Protein AF-A0A3Q8D0R6-F1 (afdb_monomer)

Structure (mmCIF, N/CA/C/O backbone):
data_AF-A0A3Q8D0R6-F1
#
_entry.id   AF-A0A3Q8D0R6-F1
#
loop_
_atom_site.group_PDB
_atom_site.id
_atom_site.type_symbol
_atom_site.label_atom_id
_atom_site.label_alt_id
_atom_site.label_comp_id
_atom_site.label_asym_id
_atom_site.label_entity_id
_atom_site.label_seq_id
_atom_site.pdbx_PDB_ins_code
_atom_site.Cartn_x
_atom_site.Cartn_y
_atom_site.Cartn_z
_atom_site.occupancy
_atom_site.B_iso_or_equiv
_atom_site.auth_seq_id
_atom_site.auth_comp_id
_atom_site.auth_asym_id
_atom_site.auth_atom_id
_atom_site.pdbx_PDB_model_num
ATOM 1 N N . MET A 1 1 ? -2.303 31.692 25.834 1.00 39.91 1 MET A N 1
ATOM 2 C CA . MET A 1 1 ? -2.567 31.165 24.477 1.00 39.91 1 MET A CA 1
ATOM 3 C C . MET A 1 1 ? -2.425 29.657 24.524 1.00 39.91 1 MET A C 1
ATOM 5 O O . MET A 1 1 ? -1.318 29.139 24.478 1.00 39.91 1 MET A O 1
ATOM 9 N N . ILE A 1 2 ? -3.541 28.969 24.739 1.00 39.34 2 ILE A N 1
ATOM 10 C CA . ILE A 1 2 ? -3.593 27.509 24.827 1.00 39.34 2 ILE A CA 1
ATOM 11 C C . ILE A 1 2 ? -3.447 26.981 23.400 1.00 39.34 2 ILE A C 1
ATOM 13 O O . ILE A 1 2 ? -4.383 27.073 22.607 1.00 39.34 2 ILE A O 1
ATOM 17 N N . LYS A 1 3 ? -2.247 26.507 23.043 1.00 45.38 3 LYS A N 1
ATOM 18 C CA . LYS A 1 3 ? -2.055 25.693 21.843 1.00 45.38 3 LYS A CA 1
ATOM 19 C C . LYS A 1 3 ? -2.864 24.418 22.074 1.00 45.38 3 LYS A C 1
ATOM 21 O O . LYS A 1 3 ? -2.436 23.551 22.826 1.00 45.38 3 LYS A O 1
ATOM 26 N N . LYS A 1 4 ? -4.065 24.353 21.493 1.00 53.72 4 LYS A N 1
ATOM 27 C CA . LYS A 1 4 ? -4.777 23.095 21.262 1.00 53.72 4 LYS A CA 1
ATOM 28 C C . LYS A 1 4 ? -3.904 22.283 20.315 1.00 53.72 4 LYS A C 1
ATOM 30 O O . LYS A 1 4 ? -4.036 22.382 19.100 1.00 53.72 4 LYS A O 1
ATOM 35 N N . THR A 1 5 ? -2.967 21.538 20.879 1.00 47.47 5 THR A N 1
ATOM 36 C CA . THR A 1 5 ? -2.469 20.341 20.227 1.00 47.47 5 THR A CA 1
ATOM 37 C C . THR A 1 5 ? -3.651 19.391 20.286 1.00 47.47 5 THR A C 1
ATOM 39 O O . THR A 1 5 ? -4.020 18.913 21.354 1.00 47.47 5 THR A O 1
ATOM 42 N N . CYS A 1 6 ? -4.358 19.257 19.168 1.00 41.06 6 CYS A N 1
ATOM 43 C CA . CYS A 1 6 ? -5.261 18.140 18.994 1.00 41.06 6 CYS A CA 1
ATOM 44 C C . CYS A 1 6 ? -4.375 16.897 19.104 1.00 41.06 6 CYS A C 1
ATOM 46 O O . CYS A 1 6 ? -3.565 16.646 18.214 1.00 41.06 6 CYS A O 1
ATOM 48 N N . GLU A 1 7 ? -4.458 16.205 20.237 1.00 52.34 7 GLU A N 1
ATOM 49 C CA . GLU A 1 7 ? -4.010 14.825 20.393 1.00 52.34 7 GLU A CA 1
ATOM 50 C C . GLU A 1 7 ? -4.839 14.001 19.406 1.00 52.34 7 GLU A C 1
ATOM 52 O O . GLU A 1 7 ? -5.946 13.565 19.697 1.00 52.34 7 GLU A O 1
ATOM 57 N N . GLY A 1 8 ? -4.359 13.942 18.165 1.00 47.12 8 GLY A N 1
ATOM 58 C CA . GLY A 1 8 ? -4.777 12.938 17.208 1.00 47.12 8 GLY A CA 1
ATOM 59 C C . GLY A 1 8 ? -4.062 11.665 17.608 1.00 47.12 8 GLY A C 1
ATOM 60 O O . GLY A 1 8 ? -2.832 11.656 17.651 1.00 47.12 8 GLY A O 1
ATOM 61 N N . ASP A 1 9 ? -4.845 10.659 17.975 1.00 51.31 9 ASP A N 1
ATOM 62 C CA . ASP A 1 9 ? -4.422 9.321 18.355 1.00 51.31 9 ASP A CA 1
ATOM 63 C C . ASP A 1 9 ? -3.163 8.883 17.593 1.00 51.31 9 ASP A C 1
ATOM 65 O O . ASP A 1 9 ? -3.124 8.925 16.360 1.00 51.31 9 ASP A O 1
ATOM 69 N N . PHE A 1 10 ? -2.130 8.480 18.341 1.00 46.84 10 PHE A N 1
ATOM 70 C CA . PHE A 1 10 ? -0.932 7.817 17.828 1.00 46.84 10 PHE A CA 1
ATOM 71 C C . PHE A 1 10 ? -1.356 6.509 17.142 1.00 46.84 10 PHE A C 1
ATOM 73 O O . PHE A 1 10 ? -1.362 5.433 17.736 1.00 46.84 10 PHE A O 1
ATOM 80 N N . LEU A 1 11 ? -1.788 6.618 15.890 1.00 49.53 11 LEU A N 1
ATOM 81 C CA . LEU A 1 11 ? -2.125 5.500 15.029 1.00 49.53 11 LEU A CA 1
ATOM 82 C C . LEU A 1 11 ? -0.816 4.868 14.571 1.00 49.53 11 LEU A C 1
ATOM 84 O O . LEU A 1 11 ? -0.064 5.502 13.835 1.00 49.53 11 LEU A O 1
ATOM 88 N N . GLU A 1 12 ? -0.575 3.659 15.083 1.00 54.72 12 GLU A N 1
ATOM 89 C CA . GLU A 1 12 ? 0.539 2.737 14.828 1.00 54.72 12 GLU A CA 1
ATOM 90 C C . GLU A 1 12 ? 1.495 3.155 1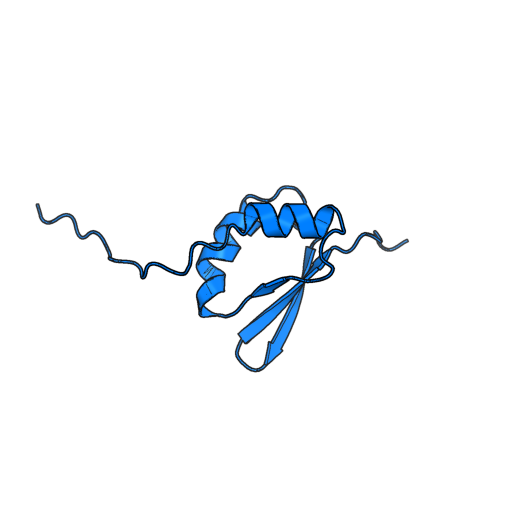3.699 1.00 54.72 12 GLU A C 1
ATOM 92 O O . GLU A 1 12 ? 1.092 3.300 12.542 1.00 54.72 12 GLU A O 1
ATOM 97 N N . GLU A 1 13 ? 2.783 3.280 14.046 1.00 58.62 13 GLU A N 1
ATOM 98 C CA . GLU A 1 13 ? 3.913 3.621 13.168 1.00 58.62 13 GLU A CA 1
ATOM 99 C C . GLU A 1 13 ? 4.213 2.522 12.127 1.00 58.62 13 GLU A C 1
ATOM 101 O O . GLU A 1 13 ? 5.324 2.008 12.010 1.00 58.62 13 GLU A O 1
ATOM 106 N N . ARG A 1 14 ? 3.221 2.120 11.336 1.00 76.44 14 ARG A N 1
ATOM 107 C CA . ARG A 1 14 ? 3.476 1.385 10.102 1.00 76.44 14 ARG A CA 1
ATOM 108 C C . ARG A 1 14 ? 4.016 2.363 9.073 1.00 76.44 14 ARG A C 1
ATOM 110 O O . ARG A 1 14 ? 3.348 3.328 8.700 1.00 76.44 14 ARG A O 1
ATOM 117 N N . ASN A 1 15 ? 5.228 2.101 8.590 1.00 88.44 15 ASN A N 1
ATOM 118 C CA . ASN A 1 15 ? 5.800 2.869 7.496 1.00 88.44 15 ASN A CA 1
ATOM 119 C C . ASN A 1 15 ? 5.112 2.486 6.177 1.00 88.44 15 ASN A C 1
ATOM 121 O O . ASN A 1 15 ? 5.545 1.595 5.448 1.00 88.44 15 ASN A O 1
ATOM 125 N N . TYR A 1 16 ? 4.006 3.165 5.872 1.00 91.06 16 TYR A N 1
ATOM 126 C CA . TYR A 1 16 ? 3.250 2.921 4.646 1.00 91.06 16 TYR A CA 1
ATOM 127 C C . TYR A 1 16 ? 4.033 3.275 3.381 1.00 91.06 16 TYR A C 1
ATOM 129 O O . TYR A 1 16 ? 3.736 2.711 2.337 1.00 91.06 16 TYR A O 1
ATOM 137 N N . GLN A 1 17 ? 5.031 4.165 3.444 1.00 90.25 17 GLN A N 1
ATOM 138 C CA . GLN A 1 17 ? 5.879 4.434 2.279 1.00 90.25 17 GLN A CA 1
ATOM 139 C C . GLN A 1 17 ? 6.684 3.188 1.907 1.00 90.25 17 GLN A C 1
ATOM 141 O O . GLN A 1 17 ? 6.607 2.742 0.768 1.00 90.25 17 GLN A O 1
ATOM 146 N N . GLU A 1 18 ? 7.339 2.563 2.886 1.00 92.44 18 GLU A N 1
ATOM 147 C CA . GLU A 1 18 ? 8.074 1.312 2.665 1.00 92.44 18 GLU A CA 1
ATOM 148 C C . GLU A 1 18 ? 7.163 0.179 2.186 1.00 92.44 18 GLU A C 1
ATOM 150 O O . GLU A 1 18 ? 7.546 -0.590 1.310 1.00 92.44 18 GLU A O 1
ATOM 155 N N . LEU A 1 19 ? 5.945 0.066 2.727 1.00 92.94 19 LEU A N 1
ATOM 156 C CA . LEU A 1 19 ? 4.990 -0.947 2.265 1.00 92.94 19 LEU A CA 1
ATOM 157 C C . LEU A 1 19 ? 4.587 -0.721 0.805 1.00 92.94 19 LEU A C 1
ATOM 159 O O . LEU A 1 19 ? 4.517 -1.675 0.037 1.00 92.94 19 LEU A O 1
ATOM 163 N N . LEU A 1 20 ? 4.348 0.530 0.409 1.00 92.81 20 LEU A N 1
ATOM 164 C CA . LEU A 1 20 ? 4.047 0.878 -0.978 1.00 92.81 20 LEU A CA 1
ATOM 165 C C . LEU A 1 20 ? 5.229 0.584 -1.907 1.00 92.81 20 LEU A C 1
ATOM 167 O O . LEU A 1 20 ? 5.017 0.058 -2.998 1.00 92.81 20 LEU A O 1
ATOM 171 N N . ASP A 1 21 ? 6.457 0.873 -1.473 1.00 93.31 21 ASP A N 1
ATOM 172 C CA . ASP A 1 21 ? 7.665 0.543 -2.232 1.00 93.31 21 ASP A CA 1
ATOM 173 C C . ASP A 1 21 ? 7.808 -0.972 -2.415 1.00 93.31 21 ASP A C 1
ATOM 175 O O . ASP A 1 21 ? 8.020 -1.432 -3.535 1.00 93.31 21 ASP A O 1
ATOM 179 N N . LYS A 1 22 ? 7.588 -1.759 -1.354 1.00 93.56 22 LYS A N 1
ATOM 180 C CA . LYS A 1 22 ? 7.597 -3.230 -1.406 1.00 93.56 22 LYS A CA 1
ATOM 181 C C . LYS A 1 22 ? 6.511 -3.800 -2.311 1.00 93.56 22 LYS A C 1
ATOM 183 O O . LYS A 1 22 ? 6.767 -4.753 -3.042 1.00 93.56 22 LYS A O 1
ATOM 188 N N . LEU A 1 23 ? 5.316 -3.211 -2.287 1.00 93.44 23 LEU A N 1
ATOM 189 C CA . LEU A 1 23 ? 4.200 -3.615 -3.142 1.00 93.44 23 LEU A CA 1
ATOM 190 C C . LEU A 1 23 ? 4.532 -3.383 -4.624 1.00 93.44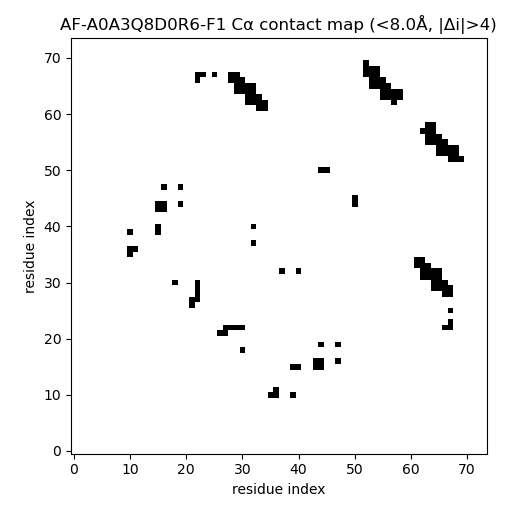 23 LEU A C 1
ATOM 192 O O . LEU A 1 23 ? 4.239 -4.227 -5.462 1.00 93.44 23 LEU A O 1
ATOM 196 N N . VAL A 1 24 ? 5.179 -2.260 -4.953 1.00 91.19 24 VAL A N 1
ATOM 197 C CA . VAL A 1 24 ? 5.630 -1.978 -6.327 1.00 91.19 24 VAL A CA 1
ATOM 198 C C . VAL A 1 24 ? 6.836 -2.830 -6.727 1.00 91.19 24 VAL A C 1
ATOM 200 O O . VAL A 1 24 ? 6.948 -3.217 -7.887 1.00 91.19 24 VAL A O 1
ATOM 203 N N . ALA A 1 25 ? 7.733 -3.132 -5.788 1.00 91.88 25 ALA A N 1
ATOM 204 C CA . ALA A 1 25 ? 8.866 -4.024 -6.017 1.00 91.88 25 ALA A CA 1
ATOM 205 C C . ALA A 1 25 ? 8.445 -5.492 -6.218 1.00 91.88 25 ALA A C 1
ATOM 207 O O . ALA A 1 25 ? 9.265 -6.300 -6.650 1.00 91.88 25 ALA A O 1
ATOM 208 N N . GLY A 1 26 ? 7.189 -5.840 -5.908 1.00 90.69 26 GLY A N 1
ATOM 209 C CA . GLY A 1 26 ? 6.705 -7.221 -5.914 1.00 90.69 26 GLY A CA 1
ATOM 210 C C . GLY A 1 26 ? 7.240 -8.052 -4.743 1.00 90.69 26 GLY A C 1
ATOM 211 O O . GLY A 1 26 ? 7.235 -9.276 -4.810 1.00 90.69 26 GLY A O 1
ATOM 212 N N . GLU A 1 27 ? 7.728 -7.406 -3.677 1.00 93.31 27 GLU A N 1
ATOM 213 C CA . GLU A 1 27 ? 8.120 -8.086 -2.433 1.00 93.31 27 GLU A CA 1
ATOM 214 C C . GLU A 1 27 ? 6.901 -8.532 -1.617 1.00 93.31 27 GLU A C 1
ATOM 216 O O . GLU A 1 27 ? 6.975 -9.499 -0.859 1.00 93.31 27 GLU A O 1
ATOM 221 N N . ILE A 1 28 ? 5.789 -7.807 -1.753 1.00 93.94 28 ILE A N 1
ATOM 222 C CA . ILE A 1 28 ? 4.490 -8.155 -1.180 1.00 93.94 28 ILE A CA 1
ATOM 223 C C . ILE A 1 28 ? 3.422 -8.056 -2.266 1.00 93.94 28 ILE A C 1
ATOM 225 O O . ILE A 1 28 ? 3.488 -7.170 -3.116 1.00 93.94 28 ILE A O 1
ATOM 229 N N . ASP A 1 29 ? 2.426 -8.936 -2.208 1.00 90.38 29 ASP A N 1
ATOM 230 C CA . ASP A 1 29 ? 1.341 -8.979 -3.197 1.00 90.38 29 ASP A CA 1
ATOM 231 C C . ASP A 1 29 ? 0.174 -8.043 -2.843 1.00 90.38 29 ASP A C 1
ATOM 233 O O . ASP A 1 29 ? -0.552 -7.562 -3.720 1.00 90.38 29 ASP A O 1
ATOM 237 N N . GLU A 1 30 ? -0.028 -7.788 -1.545 1.00 93.31 30 GLU A N 1
ATOM 238 C CA . GLU A 1 30 ? -1.143 -6.991 -1.046 1.00 93.31 30 GLU A CA 1
ATOM 239 C C . GLU A 1 30 ? -0.826 -6.230 0.246 1.00 93.31 30 GLU A C 1
ATOM 241 O O . GLU A 1 30 ? -0.028 -6.660 1.081 1.00 93.31 30 GLU A O 1
ATOM 246 N N . ILE A 1 31 ? -1.505 -5.097 0.432 1.00 94.06 31 ILE A N 1
ATOM 247 C CA . ILE A 1 31 ? -1.510 -4.336 1.684 1.00 94.06 31 ILE A CA 1
ATOM 248 C C . ILE A 1 31 ? -2.938 -4.284 2.215 1.00 94.06 31 ILE A C 1
ATOM 250 O O . ILE A 1 31 ? -3.809 -3.653 1.614 1.00 94.06 31 ILE A O 1
ATOM 254 N N . LYS A 1 32 ? -3.166 -4.891 3.380 1.00 94.56 32 LYS A N 1
ATOM 255 C CA . LYS A 1 32 ? -4.415 -4.748 4.132 1.00 94.56 32 LYS A CA 1
ATOM 256 C C . LYS A 1 32 ? -4.380 -3.457 4.953 1.00 94.56 32 LYS A C 1
ATOM 258 O O . LYS A 1 32 ? -3.531 -3.318 5.830 1.00 94.56 32 LYS A O 1
ATOM 263 N N . ILE A 1 33 ? -5.333 -2.562 4.706 1.00 93.56 33 ILE A N 1
ATOM 264 C CA . ILE A 1 33 ? -5.530 -1.314 5.451 1.00 93.56 33 ILE A CA 1
ATOM 265 C C . ILE A 1 33 ? -6.857 -1.376 6.203 1.00 93.56 33 ILE A C 1
ATOM 267 O O . ILE A 1 33 ? -7.920 -1.532 5.597 1.00 93.56 33 ILE A O 1
ATOM 271 N N . GLU A 1 34 ? -6.806 -1.245 7.526 1.00 92.50 34 GLU A N 1
ATOM 272 C CA . GLU A 1 34 ? -8.001 -1.122 8.363 1.00 92.50 34 GLU A CA 1
ATOM 273 C C . GLU A 1 34 ? -8.495 0.338 8.425 1.00 92.50 34 GLU A C 1
ATOM 275 O O . GLU A 1 34 ? -7.710 1.269 8.226 1.00 92.50 34 GLU A O 1
ATOM 280 N N . PRO A 1 35 ? -9.777 0.592 8.761 1.00 90.75 35 PRO A N 1
ATOM 281 C CA . PRO A 1 35 ? -10.312 1.955 8.860 1.00 90.75 35 PRO A CA 1
ATOM 282 C C . PRO A 1 35 ? -9.500 2.879 9.776 1.00 90.75 35 PRO A C 1
ATOM 284 O O . PRO A 1 35 ? -9.324 4.056 9.474 1.00 90.75 35 PRO A O 1
ATOM 287 N N . LYS A 1 36 ? -8.976 2.331 10.881 1.00 90.06 36 LYS A N 1
ATOM 288 C CA . LYS A 1 36 ? -8.136 3.057 11.843 1.00 90.06 36 LYS A CA 1
ATOM 289 C C . LYS A 1 36 ? -6.811 3.516 11.213 1.00 90.06 36 LYS A C 1
ATOM 291 O O . LYS A 1 36 ? -6.331 4.599 11.504 1.00 90.06 36 LYS A O 1
ATOM 296 N N . GLU A 1 37 ? -6.254 2.718 10.306 1.00 88.94 37 GLU A N 1
ATOM 297 C CA . GLU A 1 37 ? -4.970 2.952 9.635 1.00 88.94 37 GLU A CA 1
ATOM 298 C C . GLU A 1 37 ? -5.108 3.866 8.409 1.00 88.94 37 GLU A C 1
ATOM 300 O O . GLU A 1 37 ? -4.127 4.452 7.944 1.00 88.94 37 GLU A O 1
ATOM 305 N N . PHE A 1 38 ? -6.329 4.012 7.886 1.00 87.50 38 PHE A N 1
ATOM 306 C CA . PHE A 1 38 ? -6.592 4.682 6.617 1.00 87.50 38 PHE A CA 1
ATOM 307 C C . PHE A 1 38 ? -6.084 6.125 6.578 1.00 87.50 38 PHE A C 1
ATOM 309 O O . PHE A 1 38 ? -5.528 6.542 5.567 1.00 87.50 38 PHE A O 1
ATOM 316 N N . MET A 1 39 ? -6.223 6.881 7.670 1.00 87.62 39 MET A N 1
ATOM 317 C CA . MET A 1 39 ? -5.775 8.278 7.716 1.00 87.62 39 MET A CA 1
ATOM 318 C C . MET A 1 39 ? -4.256 8.397 7.535 1.00 87.62 39 MET A C 1
ATOM 320 O O . MET A 1 39 ? -3.796 9.223 6.745 1.00 87.62 39 MET A O 1
ATOM 324 N N . SER A 1 40 ? -3.483 7.535 8.203 1.00 88.56 40 SER A N 1
ATOM 325 C CA . SER A 1 40 ? -2.023 7.481 8.073 1.00 88.56 40 SER A CA 1
ATOM 326 C C . SER A 1 40 ? -1.604 6.968 6.691 1.00 88.56 40 SER A C 1
ATOM 328 O O . SER A 1 40 ? -0.738 7.557 6.039 1.00 88.56 40 SER A O 1
ATOM 330 N N . PHE A 1 41 ? -2.273 5.924 6.194 1.00 90.69 41 PHE A N 1
ATOM 331 C CA . PHE A 1 41 ? -2.036 5.381 4.857 1.00 90.69 41 PHE A CA 1
ATOM 332 C C . PHE A 1 41 ? -2.318 6.409 3.753 1.00 90.69 41 PHE A C 1
ATOM 334 O O . PHE A 1 41 ? -1.515 6.560 2.833 1.00 90.69 41 PHE A O 1
ATOM 341 N N . GLN A 1 42 ? -3.420 7.160 3.849 1.00 90.75 42 GLN A N 1
ATOM 342 C CA . GLN A 1 42 ? -3.826 8.144 2.844 1.00 90.75 42 GLN A CA 1
ATOM 343 C C . GLN A 1 42 ? -2.736 9.198 2.620 1.00 90.75 42 GLN A C 1
ATOM 345 O O . GLN A 1 42 ? -2.488 9.589 1.479 1.00 90.75 42 GLN A O 1
ATOM 350 N N . VAL A 1 43 ? -2.058 9.646 3.681 1.00 90.69 43 VAL A N 1
ATOM 351 C CA . VAL A 1 43 ? -0.961 10.618 3.571 1.00 90.69 43 VAL A CA 1
ATOM 352 C C . VAL A 1 43 ? 0.208 10.034 2.775 1.00 90.69 43 VAL A C 1
ATOM 354 O O . VAL A 1 43 ? 0.710 10.689 1.860 1.00 90.69 43 VAL A O 1
ATOM 357 N N . ALA A 1 44 ? 0.622 8.798 3.063 1.00 90.56 44 ALA A N 1
ATOM 358 C CA . ALA A 1 44 ? 1.678 8.130 2.301 1.00 90.56 44 ALA A CA 1
ATOM 359 C C . ALA A 1 44 ? 1.258 7.890 0.841 1.00 90.56 44 ALA A C 1
ATOM 361 O O . ALA A 1 44 ? 2.004 8.211 -0.084 1.00 90.56 44 ALA A O 1
ATOM 362 N N . PHE A 1 45 ? 0.028 7.421 0.628 1.00 90.81 45 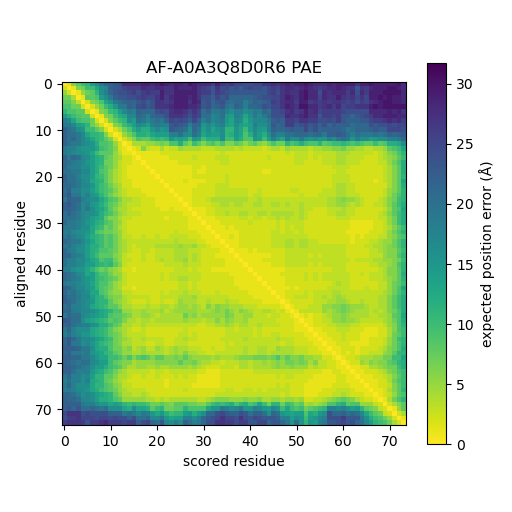PHE A N 1
ATOM 363 C CA . PHE A 1 45 ? -0.527 7.115 -0.687 1.00 90.81 45 PHE A CA 1
ATOM 364 C C . PHE A 1 45 ? -0.650 8.347 -1.594 1.00 90.81 45 PHE A C 1
ATOM 366 O O . PHE A 1 45 ? -0.300 8.294 -2.774 1.00 90.81 45 PHE A O 1
ATOM 373 N N . MET A 1 46 ? -1.098 9.484 -1.052 1.00 89.25 46 MET A N 1
ATOM 374 C CA . MET A 1 46 ? -1.210 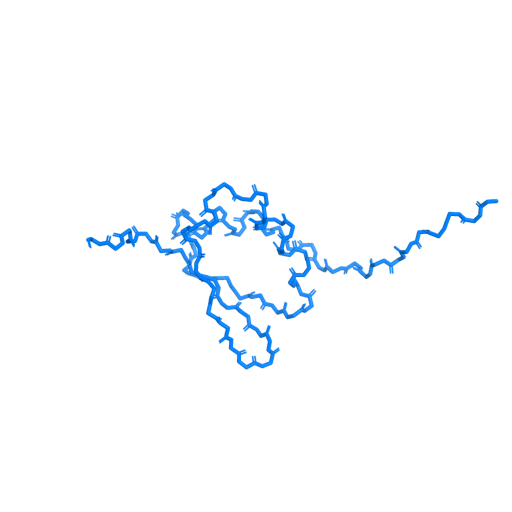10.740 -1.805 1.00 89.25 46 MET A CA 1
ATOM 375 C C . MET A 1 46 ? 0.153 11.263 -2.267 1.00 89.25 46 MET A C 1
ATOM 377 O O . MET A 1 46 ? 0.267 11.785 -3.380 1.00 89.25 46 MET A O 1
ATOM 381 N N . ASN A 1 47 ? 1.187 11.079 -1.443 1.00 89.19 47 ASN A N 1
ATOM 382 C CA . ASN A 1 47 ? 2.563 11.451 -1.770 1.00 89.19 47 ASN A CA 1
ATOM 383 C C . ASN A 1 47 ? 3.251 10.446 -2.712 1.00 89.19 47 ASN A C 1
ATOM 385 O O . ASN A 1 47 ? 4.295 10.751 -3.290 1.00 89.19 47 ASN A O 1
ATOM 389 N N . PHE A 1 48 ? 2.664 9.266 -2.923 1.00 90.81 48 PHE A N 1
ATOM 390 C CA . PHE A 1 48 ? 3.254 8.226 -3.751 1.00 90.81 48 PHE A CA 1
ATOM 391 C C . PHE A 1 48 ? 3.063 8.502 -5.250 1.00 90.81 48 PHE A C 1
ATOM 393 O O . PHE A 1 48 ? 1.947 8.649 -5.765 1.00 90.81 48 PHE A O 1
ATOM 400 N N . ARG A 1 49 ? 4.175 8.560 -5.996 1.00 88.00 49 ARG A N 1
ATOM 401 C CA . ARG A 1 49 ? 4.165 8.901 -7.433 1.00 88.00 49 ARG A CA 1
ATOM 402 C C . ARG A 1 49 ? 3.464 7.847 -8.288 1.00 88.00 49 ARG A C 1
ATOM 404 O O . ARG A 1 49 ? 2.808 8.199 -9.265 1.00 88.00 49 ARG A O 1
ATOM 411 N N . GLN A 1 50 ? 3.576 6.574 -7.914 1.00 86.81 50 GLN A N 1
ATOM 412 C CA . GLN A 1 50 ? 3.044 5.446 -8.686 1.00 86.81 50 GLN A CA 1
ATOM 413 C C . GLN A 1 50 ? 1.630 5.032 -8.251 1.00 86.81 50 GLN A C 1
ATOM 415 O O . GLN A 1 50 ? 1.131 3.994 -8.676 1.00 86.81 50 GLN A O 1
ATOM 420 N N . ARG A 1 51 ? 0.933 5.873 -7.469 1.00 87.94 51 ARG A N 1
ATOM 421 C CA . ARG A 1 51 ? -0.401 5.576 -6.914 1.00 87.94 51 ARG A CA 1
ATOM 422 C C . ARG A 1 51 ? -1.466 5.176 -7.939 1.00 87.94 51 ARG A C 1
ATOM 424 O O . ARG A 1 51 ? -2.391 4.461 -7.593 1.00 87.94 51 ARG A O 1
ATOM 431 N N . LYS A 1 52 ? -1.333 5.592 -9.208 1.00 88.25 52 LYS A N 1
ATOM 432 C CA . LYS A 1 52 ? -2.258 5.213 -10.297 1.00 88.25 52 LYS A CA 1
ATOM 433 C C . LYS A 1 52 ? -2.237 3.716 -10.630 1.00 88.25 52 LYS A C 1
ATOM 435 O O . LYS A 1 52 ? -3.187 3.235 -11.233 1.00 88.25 52 LYS A O 1
ATOM 440 N N . ARG A 1 53 ? -1.150 3.015 -10.295 1.00 90.06 53 ARG A N 1
ATOM 441 C CA . ARG A 1 53 ? -0.996 1.570 -10.514 1.00 90.06 53 ARG A CA 1
ATOM 442 C C . ARG A 1 53 ? -1.435 0.743 -9.311 1.00 90.06 53 ARG A C 1
ATOM 444 O O . ARG A 1 53 ? -1.476 -0.472 -9.403 1.00 90.06 53 ARG A O 1
ATOM 451 N N . ILE A 1 54 ? -1.754 1.384 -8.193 1.00 91.75 54 ILE A N 1
ATOM 452 C CA . ILE A 1 54 ? -2.190 0.695 -6.987 1.00 91.75 54 ILE A CA 1
ATOM 453 C C . ILE A 1 54 ? -3.717 0.688 -6.970 1.00 91.75 54 ILE A C 1
ATOM 455 O O . ILE A 1 54 ? -4.354 1.742 -6.994 1.00 91.75 54 ILE A O 1
ATOM 459 N N . VAL A 1 55 ? -4.300 -0.505 -6.933 1.00 92.19 55 VAL A N 1
ATOM 460 C CA . VAL A 1 55 ? -5.744 -0.731 -6.972 1.00 92.19 55 VAL A CA 1
ATOM 461 C C . VAL A 1 55 ? -6.207 -1.185 -5.596 1.00 92.19 55 VAL A C 1
ATOM 463 O O . VAL A 1 55 ? -5.719 -2.184 -5.082 1.00 92.19 55 VAL A O 1
ATOM 466 N N . GLY A 1 56 ? -7.140 -0.441 -4.999 1.00 92.25 56 GLY A N 1
ATOM 467 C CA . GLY A 1 56 ? -7.767 -0.798 -3.728 1.00 92.25 56 GLY A CA 1
ATOM 468 C C . GLY A 1 56 ? -9.077 -1.553 -3.939 1.00 92.25 56 GLY A C 1
ATOM 469 O O . GLY A 1 56 ? -9.972 -1.055 -4.621 1.00 92.25 56 GLY A O 1
ATOM 470 N N . ILE A 1 57 ? -9.206 -2.724 -3.324 1.00 94.00 57 ILE A N 1
ATOM 471 C CA . ILE A 1 57 ? -10.424 -3.530 -3.270 1.00 94.00 57 ILE A CA 1
ATOM 472 C C . ILE A 1 57 ? -11.026 -3.365 -1.873 1.00 94.00 57 ILE A C 1
ATOM 474 O O . ILE A 1 57 ? -10.429 -3.757 -0.869 1.00 94.00 57 ILE A O 1
ATOM 478 N N . ALA A 1 58 ? -12.202 -2.743 -1.796 1.00 94.25 58 ALA A N 1
ATOM 479 C CA . ALA A 1 58 ? -12.909 -2.547 -0.535 1.00 94.25 58 ALA A CA 1
ATOM 480 C C . ALA A 1 58 ? -13.638 -3.830 -0.107 1.00 94.25 58 ALA A C 1
ATOM 482 O O . ALA A 1 58 ? -14.359 -4.443 -0.892 1.00 94.25 58 ALA A O 1
ATOM 483 N N . HIS A 1 59 ? -13.473 -4.204 1.158 1.00 93.69 59 HIS A N 1
ATOM 484 C CA . HIS A 1 59 ? -14.097 -5.354 1.801 1.00 93.69 59 HIS A CA 1
ATOM 485 C C . HIS A 1 59 ? -15.041 -4.920 2.931 1.00 93.69 59 HIS A C 1
ATOM 487 O O . HIS A 1 59 ? -15.204 -3.739 3.255 1.00 93.69 59 HIS A O 1
ATOM 493 N N . GLN A 1 60 ? -15.700 -5.909 3.538 1.00 92.44 60 GLN A N 1
ATOM 494 C CA . GLN A 1 60 ? -16.537 -5.700 4.715 1.00 92.44 60 GLN A CA 1
ATOM 495 C C . GLN A 1 60 ? -15.737 -5.070 5.866 1.00 92.44 60 GLN A C 1
ATOM 497 O O . GLN A 1 60 ? -14.513 -5.171 5.927 1.00 92.44 60 GLN A O 1
ATOM 502 N N . GLN A 1 61 ? -16.451 -4.420 6.790 1.00 90.19 61 GLN A N 1
ATOM 503 C CA . GLN A 1 61 ? -15.870 -3.746 7.963 1.00 90.19 61 GLN A CA 1
ATOM 504 C C . GLN A 1 61 ? -14.950 -2.558 7.617 1.00 90.19 61 GLN A C 1
ATOM 506 O O . GLN A 1 61 ? -14.195 -2.094 8.464 1.00 90.19 61 GLN A O 1
ATOM 511 N N . GLY A 1 62 ? -15.026 -2.043 6.383 1.00 88.88 62 GLY A N 1
ATOM 512 C CA . GLY A 1 62 ? -14.232 -0.896 5.936 1.00 88.88 62 GLY A CA 1
ATOM 513 C C . GLY A 1 62 ? -12.750 -1.215 5.720 1.00 88.88 62 GLY A C 1
ATOM 514 O O . GLY A 1 62 ? -11.936 -0.299 5.646 1.00 88.88 62 GLY A O 1
ATOM 515 N N . ILE A 1 63 ? -12.396 -2.498 5.630 1.00 94.12 63 ILE A N 1
ATOM 516 C CA . ILE A 1 63 ? -11.043 -2.940 5.293 1.00 94.12 63 ILE A CA 1
ATOM 517 C C . ILE A 1 63 ? -10.833 -2.768 3.787 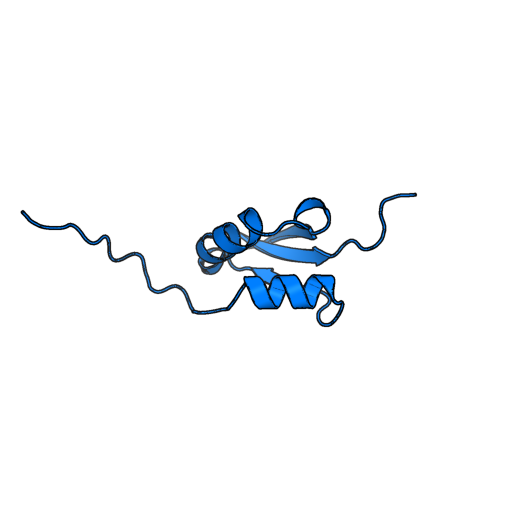1.00 94.12 63 ILE A C 1
ATOM 519 O O . ILE A 1 63 ? -11.719 -3.095 2.998 1.00 94.12 63 ILE A O 1
ATOM 523 N N . VAL A 1 64 ? -9.658 -2.294 3.380 1.00 94.75 64 VAL A N 1
ATOM 524 C CA . VAL A 1 64 ? -9.281 -2.159 1.967 1.00 94.75 64 VAL A CA 1
ATOM 525 C C . VAL A 1 64 ? -7.991 -2.927 1.709 1.00 94.75 64 VAL A C 1
ATOM 527 O O . VAL A 1 64 ? -7.014 -2.749 2.433 1.00 94.75 64 VAL A O 1
ATOM 530 N N . TYR A 1 65 ? -7.989 -3.765 0.675 1.00 94.88 65 TYR A N 1
ATOM 531 C CA . TYR A 1 65 ? -6.811 -4.495 0.210 1.00 94.88 65 TYR A CA 1
ATOM 532 C C . TYR A 1 65 ? -6.251 -3.802 -1.026 1.00 94.88 65 TYR A C 1
ATOM 534 O O . TYR A 1 65 ? -6.957 -3.638 -2.018 1.00 94.88 65 TYR A O 1
ATOM 542 N N . TYR A 1 66 ? -5.005 -3.349 -0.960 1.00 94.56 66 TYR A N 1
ATOM 543 C CA . TYR A 1 66 ? -4.335 -2.693 -2.076 1.00 94.56 66 TYR A CA 1
ATOM 544 C C . TYR A 1 66 ? -3.390 -3.651 -2.785 1.00 94.56 66 TYR A C 1
ATOM 546 O O . TYR A 1 66 ? -2.546 -4.261 -2.138 1.00 94.56 66 TYR A O 1
ATOM 554 N N . HIS A 1 67 ? -3.488 -3.705 -4.111 1.00 93.38 67 HIS A N 1
ATOM 555 C CA . HIS A 1 67 ? -2.643 -4.511 -4.987 1.00 93.38 67 HIS A CA 1
ATOM 556 C C . H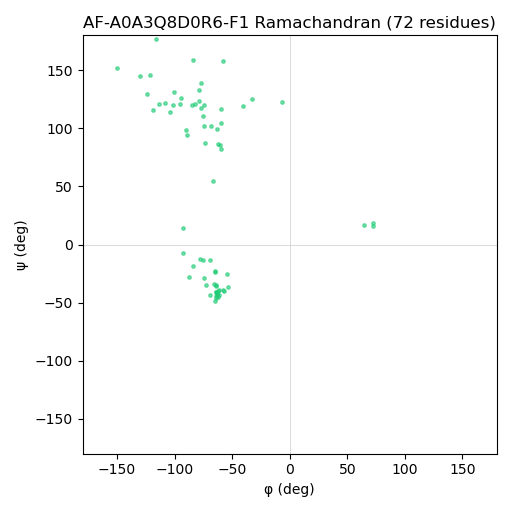IS A 1 67 ? -1.927 -3.622 -6.000 1.00 93.38 67 HIS A C 1
ATOM 558 O O . HIS A 1 67 ? -2.492 -2.627 -6.467 1.00 93.38 67 HIS A O 1
ATOM 564 N N . TYR A 1 68 ? -0.701 -3.981 -6.375 1.00 92.75 68 TYR A N 1
ATOM 565 C CA . TYR A 1 68 ? -0.027 -3.341 -7.500 1.00 92.75 68 TYR A CA 1
ATOM 566 C C . TYR A 1 68 ? -0.448 -4.005 -8.810 1.00 92.75 68 TYR A C 1
ATOM 568 O O . TYR A 1 68 ? -0.263 -5.202 -9.015 1.00 92.75 68 TYR A O 1
ATOM 576 N N . ASN A 1 69 ? -1.031 -3.217 -9.708 1.00 86.69 69 ASN A N 1
ATOM 577 C CA . ASN A 1 69 ? -1.358 -3.661 -11.049 1.00 86.69 69 ASN A CA 1
ATOM 578 C C . ASN A 1 69 ? -0.165 -3.410 -11.982 1.00 86.69 69 ASN A C 1
ATOM 580 O O . ASN A 1 69 ? -0.008 -2.318 -12.545 1.00 86.69 69 ASN A O 1
ATOM 584 N N . ASP A 1 70 ? 0.665 -4.441 -12.143 1.00 74.50 70 ASP A N 1
ATOM 585 C CA . ASP A 1 70 ? 1.790 -4.432 -13.083 1.00 74.50 70 ASP A CA 1
ATOM 586 C C . ASP A 1 70 ? 1.344 -4.592 -14.546 1.00 74.50 70 ASP A C 1
ATOM 588 O O . ASP A 1 70 ? 2.092 -4.278 -15.465 1.00 74.50 70 ASP A O 1
ATOM 592 N N . ASN A 1 71 ? 0.089 -4.993 -14.787 1.00 66.44 71 ASN A N 1
ATOM 593 C CA . ASN A 1 71 ? -0.488 -5.018 -16.126 1.00 66.44 71 ASN A CA 1
ATOM 594 C C . ASN A 1 71 ? -1.157 -3.664 -16.428 1.00 66.44 71 ASN A C 1
ATOM 596 O O . ASN A 1 71 ? -2.309 -3.447 -16.032 1.00 66.44 71 ASN A O 1
ATOM 600 N N . PRO A 1 72 ? -0.506 -2.725 -17.152 1.00 57.06 72 PRO A N 1
ATOM 601 C CA . PRO A 1 72 ? -1.278 -1.727 -17.872 1.00 57.06 72 PRO A CA 1
ATOM 602 C C . PRO A 1 72 ? -2.157 -2.528 -18.827 1.00 57.06 72 PRO A C 1
ATOM 604 O O . PRO A 1 72 ? -1.636 -3.287 -19.639 1.00 57.06 72 PRO A O 1
ATOM 607 N N . THR A 1 73 ? -3.472 -2.451 -18.657 1.00 48.41 73 THR A N 1
ATOM 608 C CA . THR A 1 73 ? -4.436 -3.088 -19.552 1.00 48.41 73 THR A CA 1
ATOM 609 C C . THR A 1 73 ? -3.960 -2.914 -20.998 1.00 48.41 73 THR A C 1
ATOM 611 O O . THR A 1 73 ? -3.722 -1.776 -21.412 1.00 48.41 73 THR A O 1
ATOM 614 N N . GLN A 1 74 ? -3.709 -4.042 -21.675 1.00 41.72 74 GLN A N 1
ATOM 615 C CA . GLN A 1 74 ? -3.254 -4.105 -23.067 1.00 41.72 74 GLN A CA 1
ATOM 616 C C . GLN A 1 74 ? -4.225 -3.394 -24.010 1.00 41.72 74 GLN A C 1
ATOM 618 O O . GLN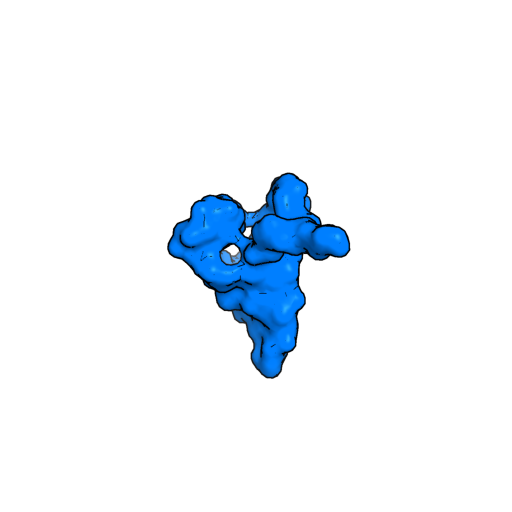 A 1 74 ? -5.444 -3.414 -23.717 1.00 41.72 74 GLN A O 1
#

Solvent-accessible surface area (backbone atoms only — not comparable to full-atom values): 4638 Å² total; per-residue (Å²): 133,86,78,80,73,76,85,68,76,88,66,72,92,68,62,47,56,61,51,50,51,31,30,71,71,63,77,37,76,65,44,83,37,45,62,82,48,39,68,66,41,49,57,40,48,72,71,39,88,66,45,90,39,48,46,72,49,80,48,78,93,60,28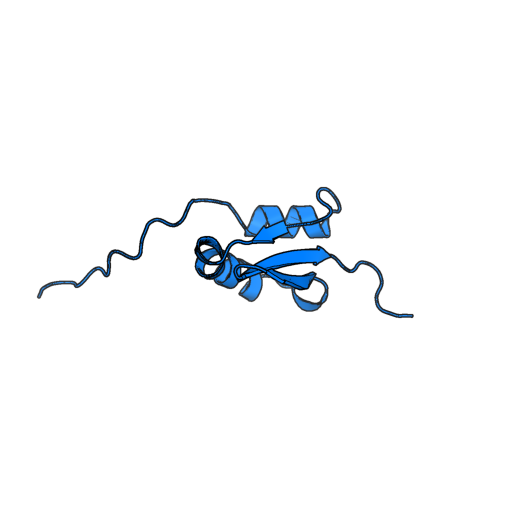,33,39,32,32,57,53,86,68,72,83,126

pLDDT: mean 81.32, std 18.01, range [39.34, 94.88]

Radius of gyration: 14.68 Å; Cα contacts (8 Å, |Δi|>4): 73; chains: 1; bounding box: 25×40×48 Å

InterPro domains:
  IPR059881 YkzS-like protein [PF27074] (14-67)

Foldseek 3Di:
DDPPPPCPDPQDPDPLLVVVVCLQVVVDFKDKDAPSRCVVNVVSLVPDPQNVQWDWDADPNRIIIIGGNPDPDD

Mean predicted 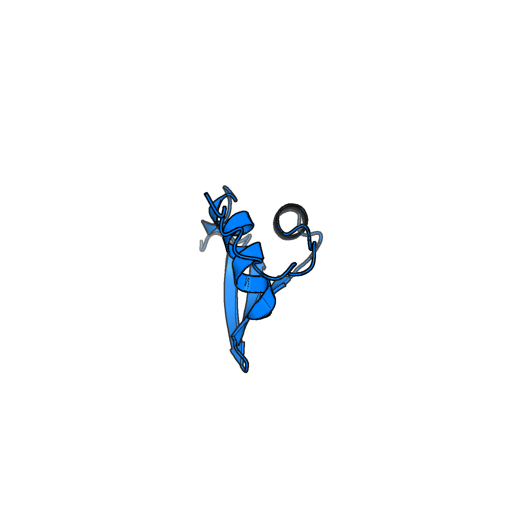aligned error: 8.4 Å

Secondary structure (DSSP, 8-state):
---------------HHHHHHHHHHTS-S-EEE-TTTHHHHHHHHHH-TTGGGEEEEE-GGG-EEEEE------

Nearest PDB structures (foldseek):
  5gpy-assembly1_B  TM=5.585E-01  e=7.035E-01  Homo sapiens
  7tve-assembly1_G  TM=4.692E-01  e=3.883E-01  Saccharomyces cerevisiae W303
  8t8f-assembly1_G  TM=5.107E-01  e=2.309E+00  Saccharomyces cerevisiae W303
  3zie-assembly1_A  TM=5.462E-01  e=8.096E+00  Archaeoglobus fulgidus

Organism: NCBI:txid82688

Sequence (74 aa):
MIKKTCEGDFLEERNYQELLDKLVAGEIDEIKIEPKEFMSFQVAFMNFRQRKRIVGIAHQQGIVYYHYNDNPTQ